Protein AF-A0ABD0QCV0-F1 (afdb_monomer)

Mean predicted aligned error: 6.01 Å

Foldseek 3Di:
DVVVQFAPFPDLVNLLVQCPDPDPVSVVVRVCSDPVNPDPDGDGTPVVVVVVVVVVVVVVVVVDDDDDD

Organism: Cirrhinus mrigala (NCBI:txid683832)

Sequence (69 aa):
GFVDKNNDLLYRDLSQAMYKANHSLIKILFPEGNPAKVNLKRPPTAGFQFRASVGTLMKNLLTKNPNYI

Nearest PDB structures (foldseek):
  6c1h-assembly1_P  TM=9.415E-01  e=1.710E-07  Rattus norvegicus
  4l79-assembly1_A  TM=9.171E-01  e=1.280E-07  Rattus norvegicus
  5i0h-assembly2_B  TM=6.569E-01  e=8.447E-02  Homo sapiens
  6ycz-assembly1_A  TM=7.770E-01  e=4.157E-01  Plasmodium falciparum 3D7

pLDDT: mean 87.05, std 8.53, range [64.19, 96.94]

Solvent-accessible surface area (backbone atoms only — not comparable to full-atom values): 4226 Å² total; per-residue (Å²): 106,75,68,64,72,32,62,48,76,77,51,64,67,57,33,29,53,39,34,68,42,90,48,68,69,46,29,70,76,24,61,72,23,38,84,90,53,75,71,88,70,78,72,65,40,39,64,56,52,49,52,53,49,52,51,52,50,49,56,58,52,73,75,53,88,84,84,86,133

Structure (mmCIF, N/CA/C/O backbone):
data_AF-A0ABD0QCV0-F1
#
_entry.id   AF-A0ABD0QCV0-F1
#
loop_
_atom_site.group_PDB
_atom_site.id
_atom_site.type_symbol
_atom_site.label_atom_id
_atom_site.label_alt_id
_atom_site.label_comp_id
_atom_site.label_asym_id
_atom_site.label_entity_id
_atom_site.label_seq_id
_atom_site.pdbx_PDB_ins_code
_atom_site.Cartn_x
_atom_site.Cartn_y
_atom_site.Cartn_z
_atom_site.occupancy
_atom_site.B_iso_or_equiv
_atom_site.auth_seq_id
_atom_site.auth_comp_id
_atom_site.auth_asym_id
_atom_site.auth_atom_id
_atom_site.pdbx_PDB_model_num
ATOM 1 N N . GLY A 1 1 ? -14.350 3.885 -16.265 1.00 83.19 1 GLY A N 1
ATOM 2 C CA . GLY A 1 1 ? -13.308 4.491 -17.126 1.00 83.19 1 GLY A CA 1
ATOM 3 C C . GLY A 1 1 ? -11.941 4.446 -16.453 1.00 83.19 1 GLY A C 1
ATOM 4 O O . GLY A 1 1 ? -11.829 3.910 -15.357 1.00 83.19 1 GLY A O 1
ATOM 5 N N . PHE A 1 2 ? -10.890 4.972 -17.098 1.00 83.25 2 PHE A N 1
ATOM 6 C CA . PHE A 1 2 ? -9.518 5.009 -16.546 1.00 83.25 2 PHE A CA 1
ATOM 7 C C . PHE A 1 2 ? -9.421 5.781 -15.222 1.00 83.25 2 PHE A C 1
ATOM 9 O O . PHE A 1 2 ? -8.673 5.380 -14.335 1.00 83.25 2 PHE A O 1
ATOM 16 N N . VAL A 1 3 ? -10.204 6.855 -15.078 1.00 85.00 3 VAL A N 1
ATOM 17 C CA . VAL A 1 3 ? -10.256 7.677 -13.860 1.00 85.00 3 VAL A CA 1
ATOM 18 C C . VAL A 1 3 ? -10.793 6.871 -12.677 1.00 85.00 3 VAL A C 1
ATOM 20 O O . VAL A 1 3 ? -10.150 6.843 -11.633 1.00 85.00 3 VAL A O 1
ATOM 23 N N . ASP A 1 4 ? -11.896 6.140 -12.866 1.00 83.56 4 ASP A N 1
ATOM 24 C CA . ASP A 1 4 ? -12.495 5.315 -11.806 1.00 83.56 4 ASP A CA 1
ATOM 25 C C . ASP A 1 4 ? -11.533 4.222 -11.334 1.00 83.56 4 ASP A C 1
ATOM 27 O O . ASP A 1 4 ? -11.365 4.011 -10.139 1.00 83.56 4 ASP A O 1
ATOM 31 N N . LYS A 1 5 ? -10.828 3.576 -12.273 1.00 84.88 5 LYS A N 1
ATOM 32 C CA . LYS A 1 5 ? -9.824 2.546 -11.961 1.00 84.88 5 LYS A CA 1
ATOM 33 C C . LYS A 1 5 ? -8.589 3.099 -11.242 1.00 84.88 5 LYS A C 1
ATOM 35 O O . LYS A 1 5 ? -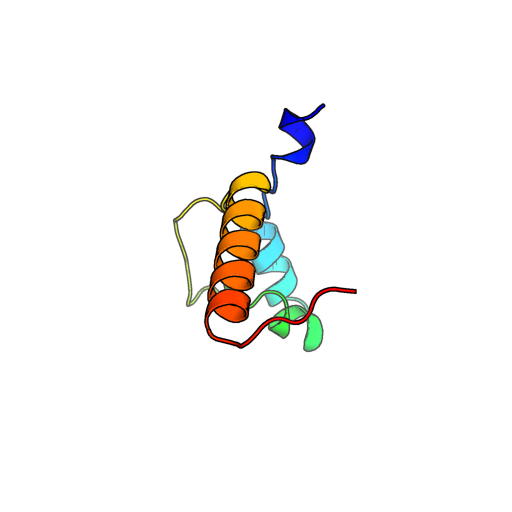7.874 2.336 -10.605 1.00 84.88 5 LYS A O 1
ATOM 40 N N . ASN A 1 6 ? -8.307 4.396 -11.368 1.00 86.56 6 ASN A N 1
ATOM 41 C CA . ASN A 1 6 ? -7.171 5.039 -10.709 1.00 86.56 6 ASN A CA 1
ATOM 42 C C . ASN A 1 6 ? -7.503 5.529 -9.287 1.00 86.56 6 ASN A C 1
ATOM 44 O O . ASN A 1 6 ? -6.603 5.913 -8.532 1.00 86.56 6 ASN A O 1
ATOM 48 N N . ASN A 1 7 ? -8.790 5.539 -8.934 1.00 80.31 7 ASN A N 1
ATOM 49 C CA . ASN A 1 7 ? -9.290 6.054 -7.672 1.00 80.31 7 ASN A CA 1
ATOM 50 C C . ASN A 1 7 ? -9.226 4.972 -6.579 1.00 80.31 7 ASN A C 1
ATOM 52 O O . ASN A 1 7 ? -10.226 4.347 -6.243 1.00 80.31 7 ASN A O 1
ATOM 56 N N . ASP A 1 8 ? -8.027 4.741 -6.043 1.00 75.81 8 ASP A N 1
ATOM 57 C CA . ASP A 1 8 ? -7.755 3.729 -5.011 1.00 75.81 8 ASP A CA 1
ATOM 58 C C . ASP A 1 8 ? -7.885 4.309 -3.595 1.00 75.81 8 ASP A C 1
ATOM 60 O O . ASP A 1 8 ? -6.930 4.420 -2.823 1.00 75.81 8 ASP A O 1
ATOM 64 N N . LEU A 1 9 ? -9.084 4.799 -3.280 1.00 72.25 9 LEU A N 1
ATOM 65 C CA . LEU A 1 9 ? -9.369 5.380 -1.974 1.00 72.25 9 LEU A CA 1
ATOM 66 C C . LEU A 1 9 ? -9.685 4.270 -0.973 1.00 72.25 9 LEU A C 1
ATOM 68 O O . LEU A 1 9 ? -10.844 3.915 -0.768 1.00 72.25 9 LEU A O 1
ATOM 72 N N . LEU A 1 10 ? -8.665 3.781 -0.271 1.00 69.62 10 LEU A N 1
ATOM 73 C CA . LEU A 1 10 ? -8.909 3.136 1.014 1.00 69.62 10 LEU A CA 1
ATOM 74 C C . LEU A 1 10 ? -9.221 4.227 2.043 1.00 69.62 10 LEU A C 1
ATOM 76 O O . LEU A 1 10 ? -8.329 4.913 2.553 1.00 69.62 10 LEU A 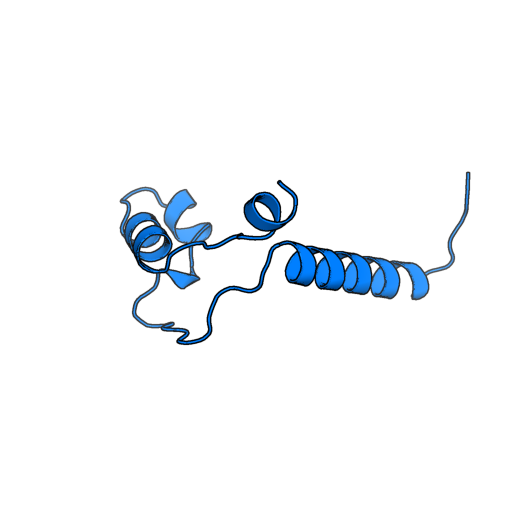O 1
ATOM 80 N N . TYR A 1 11 ? 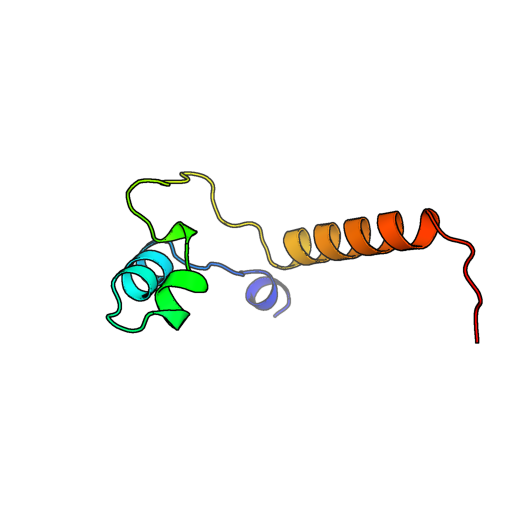-10.511 4.443 2.301 1.00 76.31 11 TYR A N 1
ATOM 81 C CA . TYR A 1 11 ? -10.947 5.396 3.316 1.00 76.31 11 TYR A CA 1
ATOM 82 C C . TYR A 1 11 ? -10.414 4.979 4.686 1.00 76.31 11 TYR A C 1
ATOM 84 O O . TYR A 1 11 ? -10.522 3.819 5.083 1.00 76.31 11 TYR A O 1
ATOM 92 N N . ARG A 1 12 ? -9.883 5.947 5.438 1.00 76.56 12 ARG A N 1
ATOM 93 C CA . ARG A 1 12 ? -9.329 5.724 6.781 1.00 76.56 12 ARG A CA 1
ATOM 94 C C . ARG A 1 12 ? -10.303 4.976 7.690 1.00 76.56 12 ARG A C 1
ATOM 96 O O . ARG A 1 12 ? -9.880 4.108 8.446 1.00 76.56 12 ARG A O 1
ATOM 103 N N . ASP A 1 13 ? -11.586 5.303 7.603 1.00 82.62 13 ASP A N 1
ATOM 104 C CA . ASP A 1 13 ? -12.617 4.710 8.453 1.00 82.62 13 ASP A CA 1
ATOM 105 C C . ASP A 1 13 ? -12.776 3.207 8.188 1.00 82.62 13 ASP A C 1
ATOM 107 O O . ASP A 1 13 ? -12.996 2.442 9.125 1.00 82.62 13 ASP A O 1
ATOM 111 N N . LEU A 1 14 ? -12.565 2.762 6.941 1.00 87.31 14 LEU A N 1
ATOM 112 C CA . LEU A 1 14 ? -12.545 1.341 6.593 1.00 87.31 14 LEU A CA 1
ATOM 113 C C . LEU A 1 14 ? -11.338 0.646 7.228 1.00 87.31 14 LEU A C 1
ATOM 115 O O . LEU A 1 14 ? -11.514 -0.358 7.915 1.00 87.31 14 LEU A O 1
ATOM 119 N N . SER A 1 15 ? -10.133 1.206 7.087 1.00 87.38 15 SER A N 1
ATOM 120 C CA . SER A 1 15 ? -8.930 0.670 7.744 1.00 87.38 15 SER A CA 1
ATOM 121 C C . SER A 1 15 ? -9.082 0.607 9.267 1.00 87.38 15 SER A C 1
ATOM 123 O O . SER A 1 15 ? -8.712 -0.384 9.893 1.00 87.38 15 SER A O 1
ATOM 125 N N . GLN A 1 16 ? -9.666 1.638 9.887 1.00 88.69 16 GLN A N 1
ATOM 126 C CA . GLN A 1 16 ? -9.929 1.663 11.329 1.00 88.69 16 GLN A CA 1
ATOM 127 C C . GLN A 1 16 ? -10.961 0.616 11.754 1.00 88.69 16 GLN A C 1
ATOM 129 O O . GLN A 1 16 ? -10.784 -0.024 12.792 1.00 88.69 16 GLN A O 1
ATOM 134 N N . ALA A 1 17 ? -12.030 0.427 10.977 1.00 90.31 17 ALA A N 1
ATOM 135 C CA . ALA A 1 17 ? -13.023 -0.611 11.233 1.00 90.31 17 ALA A CA 1
ATOM 136 C C . ALA A 1 17 ? -12.391 -2.009 11.157 1.00 90.31 17 ALA A C 1
ATOM 138 O O . ALA A 1 17 ? -12.591 -2.824 12.059 1.00 90.31 17 ALA A O 1
ATOM 139 N N . MET A 1 18 ? -11.554 -2.254 10.145 1.00 91.12 18 MET A N 1
ATOM 140 C CA . MET A 1 18 ? -10.822 -3.510 9.985 1.00 91.12 18 MET A CA 1
ATOM 141 C C . MET A 1 18 ? -9.834 -3.748 11.135 1.00 91.12 18 MET A C 1
ATOM 143 O O . MET A 1 18 ? -9.809 -4.831 11.715 1.00 91.12 18 MET A O 1
ATOM 147 N N . TYR A 1 19 ? -9.088 -2.728 11.564 1.00 89.69 19 TYR A N 1
ATOM 148 C CA . TYR A 1 19 ? -8.178 -2.841 12.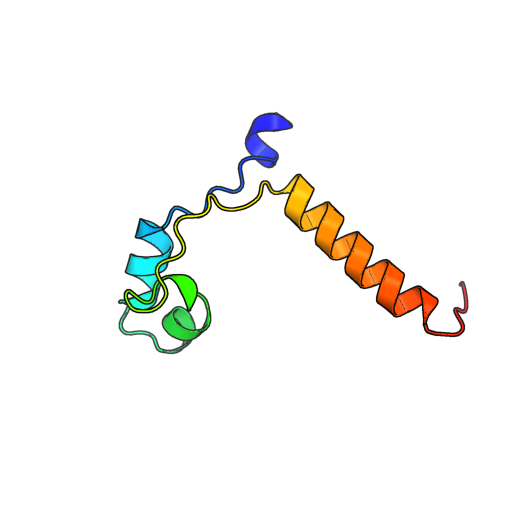710 1.00 89.69 19 TYR A CA 1
ATOM 149 C C . TYR A 1 19 ? -8.903 -3.108 14.044 1.00 89.69 19 TYR A C 1
ATOM 151 O O . TYR A 1 19 ? -8.366 -3.760 14.943 1.00 89.69 19 TYR A O 1
ATOM 159 N N . LYS A 1 20 ? -10.142 -2.625 14.192 1.00 90.25 20 LYS A N 1
ATOM 160 C CA . LYS A 1 20 ? -10.988 -2.893 15.368 1.00 90.25 20 LYS A CA 1
ATOM 161 C C . LYS A 1 20 ? -11.662 -4.268 15.331 1.00 90.25 20 LYS A C 1
ATOM 163 O O . LYS A 1 20 ? -12.161 -4.704 16.368 1.00 90.25 20 LYS A O 1
ATOM 168 N N . ALA A 1 21 ? -11.674 -4.959 14.189 1.00 91.44 21 ALA A N 1
ATOM 169 C CA . ALA A 1 21 ? -12.275 -6.283 14.072 1.00 91.44 21 ALA A CA 1
ATOM 170 C C . ALA A 1 21 ? -11.615 -7.277 15.040 1.00 91.44 21 ALA A C 1
ATOM 172 O O . ALA A 1 21 ? -10.411 -7.227 15.275 1.00 91.44 21 ALA A O 1
ATOM 173 N N . ASN A 1 22 ? -12.380 -8.221 15.594 1.00 90.69 22 ASN A N 1
ATOM 174 C CA . ASN A 1 22 ? -11.849 -9.175 16.578 1.00 90.69 22 ASN A CA 1
ATOM 175 C C . ASN A 1 22 ? -10.867 -10.205 15.968 1.00 90.69 22 ASN A C 1
ATOM 177 O O . ASN A 1 22 ? -10.175 -10.921 16.684 1.00 90.69 22 ASN A O 1
ATOM 181 N N . HIS A 1 23 ? -10.779 -10.271 14.639 1.00 94.62 23 HIS A N 1
ATOM 182 C CA . HIS A 1 23 ? -9.938 -11.226 13.929 1.00 94.62 23 HIS A CA 1
ATOM 183 C C . HIS A 1 23 ? -8.482 -10.743 13.833 1.00 94.62 23 HIS A C 1
ATOM 185 O O . HIS A 1 23 ? -8.195 -9.720 13.212 1.00 94.62 23 HIS A O 1
ATOM 191 N N . SER A 1 24 ? -7.539 -11.519 14.374 1.00 91.62 24 SER A N 1
ATOM 192 C CA . SER A 1 24 ? -6.105 -11.179 14.420 1.00 91.62 24 SER A CA 1
ATOM 193 C C . SER A 1 24 ? -5.493 -10.899 13.041 1.00 91.62 24 SER A C 1
ATOM 195 O O . SER A 1 24 ? -4.814 -9.890 12.876 1.00 91.62 24 SER A O 1
ATOM 197 N N . LEU A 1 25 ? -5.786 -11.735 12.036 1.00 93.62 25 LEU A N 1
ATOM 198 C CA . LEU A 1 25 ? -5.320 -11.528 10.655 1.00 93.62 25 LEU A CA 1
ATOM 199 C C . LEU A 1 25 ? -5.727 -10.161 10.093 1.00 93.62 25 LEU A C 1
ATOM 201 O O . LEU A 1 25 ? -4.905 -9.482 9.491 1.00 93.62 25 LEU A O 1
ATOM 205 N N . ILE A 1 26 ? -6.972 -9.731 10.319 1.00 93.12 26 ILE A N 1
ATOM 206 C CA . ILE A 1 26 ? -7.463 -8.453 9.794 1.00 93.12 26 ILE A CA 1
ATOM 207 C C . ILE A 1 26 ? -6.677 -7.295 10.425 1.00 93.12 26 ILE A C 1
ATOM 209 O O . ILE A 1 26 ? -6.249 -6.387 9.719 1.00 93.12 26 ILE A O 1
ATOM 213 N N . LYS A 1 27 ? -6.374 -7.361 11.726 1.00 90.88 27 LYS A N 1
ATOM 214 C CA . LYS A 1 27 ? -5.537 -6.343 12.386 1.00 90.88 27 LYS A CA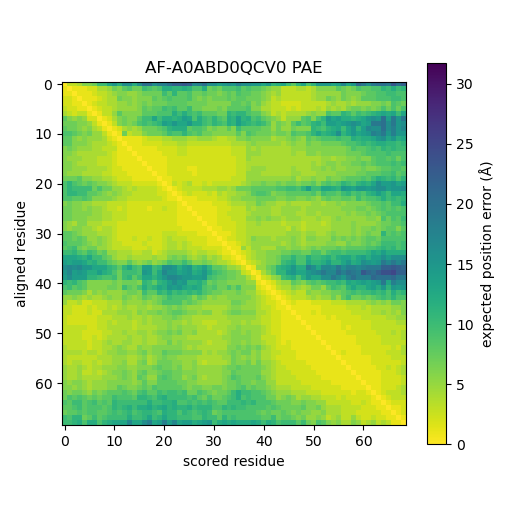 1
ATOM 215 C C . LYS A 1 27 ? -4.127 -6.256 11.797 1.00 90.88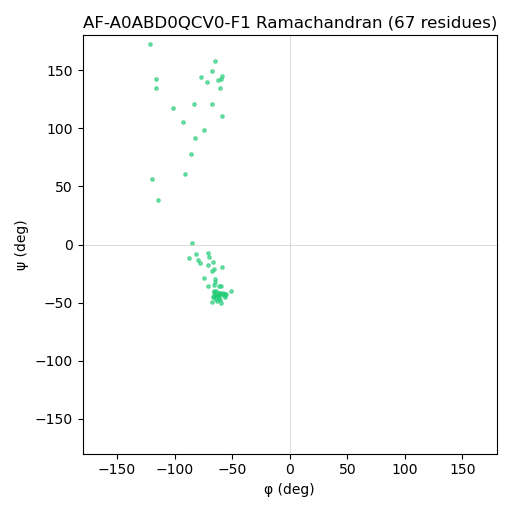 27 LYS A C 1
ATOM 217 O O . LYS A 1 27 ? -3.569 -5.165 11.729 1.00 90.88 27 LYS A O 1
ATOM 222 N N . ILE A 1 28 ? -3.558 -7.392 11.384 1.00 91.31 28 ILE A N 1
ATOM 223 C CA . ILE A 1 28 ? -2.230 -7.463 10.752 1.00 91.31 28 ILE A CA 1
ATOM 224 C C . ILE A 1 28 ? -2.258 -6.864 9.341 1.00 91.31 28 ILE A C 1
ATOM 226 O O . ILE A 1 28 ? -1.284 -6.234 8.939 1.00 91.31 28 ILE A O 1
ATOM 230 N N . LEU A 1 29 ? -3.361 -7.039 8.608 1.00 91.00 29 LEU A N 1
ATOM 231 C CA . LEU A 1 29 ? -3.520 -6.521 7.247 1.00 91.00 29 LEU A CA 1
ATOM 232 C C . LEU A 1 29 ? -3.761 -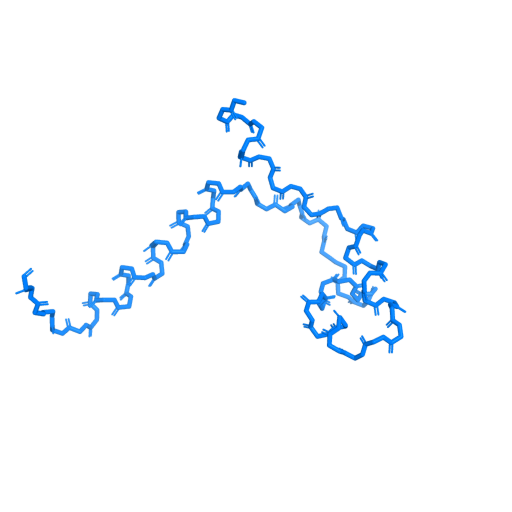5.005 7.194 1.00 91.00 29 LEU A C 1
ATOM 234 O O . LEU A 1 29 ? -3.359 -4.385 6.216 1.00 91.00 29 LEU A O 1
ATOM 238 N N . PHE A 1 30 ? -4.366 -4.415 8.233 1.00 89.50 30 PHE A N 1
ATOM 239 C CA . PHE A 1 30 ? -4.710 -2.983 8.290 1.00 89.50 30 PHE A CA 1
ATOM 240 C C . PHE A 1 30 ? -4.030 -2.242 9.463 1.00 89.50 30 PHE A C 1
ATOM 242 O O . PHE A 1 30 ? -4.708 -1.644 10.308 1.00 89.50 30 PHE A O 1
ATOM 249 N N . PRO A 1 31 ? -2.688 -2.264 9.579 1.00 87.44 31 PRO A N 1
ATOM 250 C CA . PRO A 1 31 ? -1.970 -1.644 10.695 1.00 87.44 31 PRO A CA 1
ATOM 251 C C . PRO A 1 31 ? -2.088 -0.109 10.727 1.00 87.44 31 PRO A C 1
ATOM 253 O O . PRO A 1 31 ? -1.885 0.506 11.777 1.00 87.44 31 PRO A O 1
ATOM 256 N N . GLU A 1 32 ? -2.409 0.523 9.599 1.00 85.06 32 GLU A N 1
ATOM 257 C CA . GLU A 1 32 ? -2.690 1.955 9.460 1.00 85.06 32 GLU A CA 1
ATOM 258 C C . GLU A 1 32 ? -4.024 2.376 10.089 1.00 85.06 32 GLU A C 1
ATOM 260 O O . GLU A 1 32 ? -4.220 3.553 10.388 1.00 85.06 32 GLU A O 1
ATOM 265 N N . GLY A 1 33 ? -4.920 1.417 10.350 1.00 84.94 33 GLY A N 1
ATOM 266 C CA . GLY A 1 33 ? -6.139 1.634 11.125 1.00 84.94 33 GLY A CA 1
ATOM 267 C C . GLY A 1 33 ? -5.890 1.866 12.619 1.00 84.94 33 GLY A C 1
ATOM 268 O O . GLY A 1 33 ? -6.823 2.200 13.350 1.00 84.94 33 GLY A O 1
ATOM 269 N N . ASN A 1 34 ? -4.650 1.714 13.097 1.00 85.69 34 ASN A N 1
ATOM 270 C CA . ASN A 1 34 ? -4.292 1.966 14.487 1.00 85.69 34 ASN A CA 1
ATOM 271 C C . ASN A 1 34 ? -4.409 3.471 14.831 1.00 85.69 34 ASN A C 1
ATOM 273 O O . ASN A 1 34 ? -3.665 4.279 14.265 1.00 85.69 34 ASN A O 1
ATOM 277 N N . PRO A 1 35 ? -5.244 3.865 15.815 1.00 82.19 35 PRO A N 1
ATOM 278 C CA . PRO A 1 35 ? -5.378 5.257 16.254 1.00 82.19 35 PRO A CA 1
ATOM 279 C C . PRO A 1 35 ? -4.079 5.902 16.757 1.00 82.19 35 PRO A C 1
ATOM 281 O O . PRO A 1 35 ? -3.983 7.121 16.783 1.00 82.19 35 PRO A O 1
ATOM 284 N N . ALA A 1 36 ? -3.067 5.119 17.139 1.00 82.81 36 ALA A N 1
ATOM 285 C CA . ALA A 1 36 ? -1.756 5.641 17.526 1.00 82.81 36 ALA A CA 1
ATOM 286 C C . ALA A 1 36 ? -0.874 6.044 16.323 1.00 82.81 36 ALA A C 1
ATOM 288 O O . ALA A 1 36 ? 0.119 6.743 16.497 1.00 82.81 36 ALA A O 1
ATOM 289 N N . LYS A 1 37 ? -1.213 5.606 15.101 1.00 73.94 37 LYS A N 1
ATOM 290 C CA . LYS A 1 37 ? -0.436 5.824 13.865 1.00 73.94 37 LYS A CA 1
ATOM 291 C C . LYS A 1 37 ? -1.175 6.714 12.858 1.00 73.94 37 LYS A C 1
ATOM 293 O O . LYS A 1 37 ? -1.126 6.460 11.655 1.00 73.94 37 LYS A O 1
ATOM 298 N N . VAL A 1 38 ? -1.879 7.750 13.326 1.00 64.19 38 VAL A N 1
ATOM 299 C CA . VAL A 1 38 ? -2.677 8.619 12.443 1.00 64.19 38 VAL A CA 1
ATOM 300 C C . VAL A 1 38 ? -1.792 9.271 11.381 1.00 64.19 38 VAL A C 1
ATOM 302 O O . VAL A 1 38 ? -0.998 10.162 11.669 1.00 64.19 38 VAL A O 1
ATOM 305 N N . ASN A 1 39 ? -1.974 8.858 10.127 1.00 65.06 39 ASN A N 1
ATOM 306 C CA . ASN A 1 39 ? -1.368 9.508 8.974 1.00 65.06 39 ASN A CA 1
ATOM 307 C C . ASN A 1 39 ? -2.419 10.392 8.287 1.00 65.06 39 ASN A C 1
ATOM 309 O O . ASN A 1 39 ? -3.467 9.916 7.840 1.00 65.06 39 ASN A O 1
ATOM 313 N N . LEU A 1 40 ? -2.164 11.703 8.248 1.00 66.44 40 LEU A N 1
ATOM 314 C CA . LEU A 1 40 ? -3.071 12.702 7.666 1.00 66.44 40 LEU A CA 1
ATOM 315 C C . LEU A 1 40 ? -2.960 12.806 6.139 1.00 66.44 40 LEU A C 1
ATOM 317 O O . LEU A 1 40 ? -3.771 13.487 5.512 1.00 66.44 40 LEU A O 1
ATOM 321 N N . LYS A 1 41 ? -1.977 12.135 5.530 1.00 71.88 41 LYS A N 1
ATOM 322 C CA . LYS A 1 41 ? -1.788 12.156 4.078 1.00 71.88 41 LYS A CA 1
ATOM 323 C C . LYS A 1 41 ? -2.885 11.359 3.375 1.00 71.88 41 LYS A C 1
ATOM 325 O O . LYS A 1 41 ? -3.286 10.292 3.835 1.00 71.88 41 LYS A O 1
ATOM 330 N N . ARG A 1 42 ? -3.354 11.889 2.242 1.00 68.81 42 ARG A N 1
ATOM 331 C CA . ARG A 1 42 ? -4.266 11.163 1.351 1.00 68.81 42 ARG A CA 1
ATOM 332 C C . ARG A 1 42 ? -3.572 9.900 0.825 1.00 68.81 42 ARG A C 1
ATOM 334 O O . ARG A 1 42 ? -2.374 9.974 0.531 1.00 68.81 42 ARG A O 1
ATOM 341 N N . PRO A 1 43 ? -4.298 8.777 0.693 1.00 75.12 43 PRO A N 1
ATOM 342 C CA . PRO A 1 43 ? -3.748 7.592 0.059 1.00 75.12 43 PRO A CA 1
ATOM 343 C C . PRO A 1 43 ? -3.342 7.912 -1.392 1.00 75.12 43 PRO A C 1
ATOM 345 O O . PRO A 1 43 ? -3.995 8.727 -2.055 1.00 75.12 43 PRO A O 1
ATOM 348 N N . PRO A 1 44 ? -2.230 7.338 -1.878 1.00 82.25 44 PRO A N 1
ATOM 349 C CA . PRO A 1 44 ? -1.783 7.524 -3.252 1.00 82.25 44 PRO A CA 1
ATOM 350 C C . PRO A 1 44 ? -2.752 6.872 -4.247 1.00 82.25 44 PRO A C 1
ATOM 352 O O . PRO A 1 44 ? -3.350 5.840 -3.963 1.00 82.25 44 PRO A O 1
ATOM 355 N N . THR A 1 45 ? -2.856 7.437 -5.451 1.00 88.19 45 THR A N 1
ATOM 356 C CA . THR A 1 45 ? -3.657 6.852 -6.540 1.00 88.19 45 THR A CA 1
ATOM 357 C C . THR A 1 45 ? -3.097 5.502 -6.993 1.00 88.19 45 THR A C 1
ATOM 359 O O . THR A 1 45 ? -1.898 5.242 -6.837 1.00 88.19 45 THR A O 1
ATOM 362 N N . ALA A 1 46 ? -3.930 4.667 -7.624 1.00 88.00 46 ALA A N 1
ATOM 363 C CA . ALA A 1 46 ? -3.512 3.346 -8.106 1.00 88.00 46 ALA A CA 1
ATOM 364 C C . ALA A 1 46 ? -2.287 3.437 -9.037 1.00 88.00 46 ALA A C 1
ATOM 366 O O . ALA A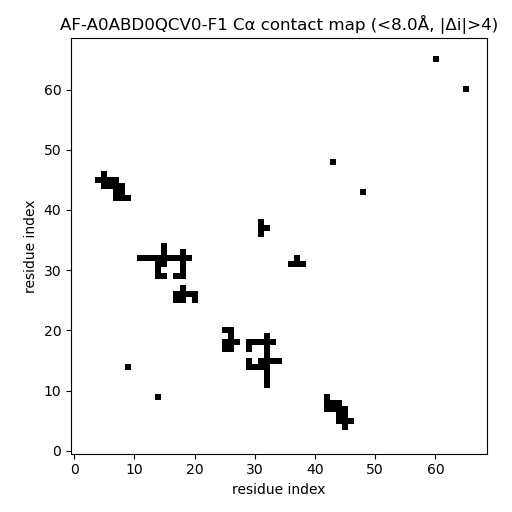 1 46 ? -1.325 2.684 -8.908 1.00 88.00 46 ALA A O 1
ATOM 367 N N . GLY A 1 47 ? -2.279 4.418 -9.945 1.00 90.94 47 GLY A N 1
ATOM 368 C CA . GLY A 1 47 ? -1.182 4.657 -10.878 1.00 90.94 47 GLY A CA 1
ATOM 369 C C . GLY A 1 47 ? 0.116 5.083 -10.190 1.00 90.94 47 GLY A C 1
ATOM 370 O O . GLY A 1 47 ? 1.196 4.673 -10.618 1.00 90.94 47 GLY A O 1
ATOM 371 N N . PHE A 1 48 ? 0.038 5.854 -9.099 1.00 90.81 48 PHE A N 1
ATOM 372 C CA . PHE A 1 48 ? 1.225 6.189 -8.310 1.00 90.81 48 PHE A CA 1
ATOM 373 C C . PHE A 1 48 ? 1.802 4.945 -7.627 1.00 90.81 48 PHE A C 1
ATOM 375 O O . PHE A 1 48 ? 3.010 4.714 -7.696 1.00 90.81 48 PHE A O 1
ATOM 382 N N . GLN A 1 49 ? 0.943 4.124 -7.016 1.00 90.56 49 GLN A N 1
ATOM 383 C CA . GLN A 1 49 ? 1.355 2.874 -6.375 1.00 90.56 49 GLN A CA 1
ATOM 384 C C . GLN A 1 49 ? 1.979 1.904 -7.385 1.00 90.56 49 GLN A C 1
ATOM 386 O O . GLN A 1 49 ? 3.055 1.359 -7.137 1.00 90.56 49 GLN A O 1
ATOM 391 N N . PHE A 1 50 ? 1.370 1.764 -8.565 1.00 93.00 50 PHE A N 1
ATOM 392 C CA . PHE A 1 50 ? 1.906 0.945 -9.648 1.00 93.00 50 PHE A CA 1
ATOM 393 C C . PHE A 1 50 ? 3.279 1.443 -10.114 1.00 93.00 50 PHE A C 1
ATOM 395 O O . PHE A 1 50 ? 4.230 0.665 -10.179 1.00 93.00 50 PHE A O 1
ATOM 402 N N . ARG A 1 51 ? 3.427 2.753 -10.360 1.00 94.44 51 ARG A N 1
ATOM 403 C CA . ARG A 1 51 ? 4.713 3.358 -10.738 1.00 94.44 51 ARG A CA 1
ATOM 404 C C . ARG A 1 51 ? 5.796 3.103 -9.687 1.00 94.44 51 ARG A C 1
ATOM 406 O O . ARG A 1 51 ? 6.924 2.772 -10.049 1.00 94.44 51 ARG A O 1
ATOM 413 N N . ALA A 1 52 ? 5.472 3.252 -8.402 1.00 94.50 52 ALA A N 1
ATOM 414 C CA . ALA A 1 52 ? 6.408 3.001 -7.308 1.00 94.50 52 ALA A CA 1
ATOM 415 C C . ALA A 1 52 ? 6.808 1.516 -7.218 1.00 94.50 52 ALA A C 1
ATOM 417 O O . ALA A 1 52 ? 7.987 1.205 -7.024 1.00 94.50 52 ALA A O 1
ATOM 418 N N . SER A 1 53 ? 5.849 0.606 -7.415 1.00 94.50 53 SER A N 1
ATOM 419 C CA . SER A 1 53 ? 6.079 -0.843 -7.435 1.00 94.50 53 SER A CA 1
ATOM 420 C C . SER A 1 53 ? 7.003 -1.250 -8.587 1.00 94.50 53 SER A C 1
ATOM 422 O O . SER A 1 53 ? 8.031 -1.886 -8.353 1.00 94.50 53 SER A O 1
ATOM 424 N N . VAL A 1 54 ? 6.731 -0.775 -9.810 1.00 96.38 54 VAL A N 1
ATOM 425 C CA . VAL A 1 54 ? 7.596 -1.010 -10.982 1.00 96.38 54 VAL A CA 1
ATOM 426 C C . VAL A 1 54 ? 8.988 -0.420 -10.767 1.00 96.38 54 VAL A C 1
ATOM 428 O O . VAL A 1 54 ? 9.983 -1.079 -11.058 1.00 96.38 54 VAL A O 1
ATOM 431 N N . GLY A 1 55 ? 9.089 0.791 -10.213 1.00 96.94 55 GLY A N 1
ATOM 432 C CA . GLY A 1 55 ? 10.384 1.402 -9.906 1.00 96.94 55 GLY A CA 1
ATOM 433 C C . GLY A 1 55 ? 11.202 0.577 -8.907 1.00 96.94 55 GLY A C 1
ATOM 434 O O . GLY A 1 55 ? 12.400 0.374 -9.102 1.00 96.94 55 GLY A O 1
ATOM 435 N N . THR A 1 56 ? 10.552 0.049 -7.869 1.00 96.31 56 THR A N 1
ATOM 436 C CA . THR A 1 56 ? 11.185 -0.825 -6.870 1.00 96.31 56 THR A CA 1
ATOM 437 C C . THR A 1 56 ? 11.631 -2.149 -7.486 1.00 96.31 56 THR A C 1
ATOM 439 O O . THR A 1 56 ? 12.757 -2.591 -7.248 1.00 96.31 56 THR A O 1
ATOM 442 N N . LEU A 1 57 ? 10.782 -2.754 -8.320 1.00 96.00 57 LEU A N 1
ATOM 443 C CA . LEU A 1 57 ? 11.092 -3.978 -9.053 1.00 96.00 57 LEU A CA 1
ATOM 444 C C . LEU A 1 57 ? 12.311 -3.789 -9.962 1.00 96.00 57 LEU A C 1
ATOM 446 O O . LEU A 1 57 ? 13.262 -4.564 -9.881 1.00 96.00 57 LEU A O 1
ATOM 450 N N . MET A 1 58 ? 12.315 -2.732 -10.776 1.00 96.69 58 MET A N 1
ATOM 451 C CA . MET A 1 58 ? 13.423 -2.432 -11.683 1.00 96.69 58 MET A CA 1
ATOM 452 C C . MET A 1 58 ? 14.716 -2.164 -10.922 1.00 96.69 58 MET A C 1
ATOM 454 O O . MET A 1 58 ? 15.756 -2.707 -11.279 1.00 96.69 58 MET A O 1
ATOM 458 N N . LYS A 1 59 ? 14.664 -1.400 -9.824 1.00 96.50 59 LYS A N 1
ATOM 459 C CA . LYS A 1 59 ? 15.833 -1.186 -8.961 1.00 96.50 59 LYS A CA 1
ATOM 460 C C . LYS A 1 59 ? 16.402 -2.510 -8.446 1.00 96.50 59 LYS A C 1
ATOM 462 O O . LYS A 1 59 ? 17.614 -2.683 -8.437 1.00 96.50 59 LYS A O 1
ATOM 467 N N . ASN A 1 60 ? 15.549 -3.445 -8.031 1.00 95.94 60 ASN A N 1
ATOM 468 C CA . ASN A 1 60 ? 15.981 -4.762 -7.565 1.00 95.94 60 ASN A CA 1
ATOM 469 C C . ASN A 1 60 ? 16.616 -5.585 -8.702 1.00 95.94 60 ASN A C 1
ATOM 471 O O . ASN A 1 60 ? 17.697 -6.148 -8.522 1.00 95.94 60 ASN A O 1
ATOM 475 N N . LEU A 1 61 ? 15.991 -5.603 -9.880 1.00 95.19 61 LEU A N 1
ATOM 476 C CA . LEU A 1 61 ? 16.490 -6.322 -11.051 1.00 95.19 61 LEU A CA 1
ATOM 477 C C . LEU A 1 61 ? 17.862 -5.803 -11.509 1.00 95.19 61 LEU A C 1
ATOM 479 O O . LEU A 1 61 ? 18.777 -6.594 -11.710 1.00 95.19 61 LEU A O 1
ATOM 483 N N . LEU A 1 62 ? 18.024 -4.479 -11.597 1.00 95.19 62 LEU A N 1
ATOM 484 C CA . LEU A 1 62 ? 19.253 -3.825 -12.065 1.00 95.19 62 LEU A CA 1
ATOM 485 C C . LEU A 1 62 ? 20.459 -4.029 -11.132 1.00 95.19 62 LEU A C 1
ATOM 487 O O . LEU A 1 62 ? 21.588 -3.781 -11.536 1.00 95.19 62 LEU A O 1
ATOM 491 N N . THR A 1 63 ? 20.240 -4.482 -9.893 1.00 96.25 63 THR A N 1
ATOM 492 C CA . THR A 1 63 ? 21.330 -4.833 -8.957 1.00 96.25 63 THR A CA 1
ATOM 493 C C . THR A 1 63 ? 21.861 -6.257 -9.136 1.00 96.25 63 THR A C 1
ATOM 495 O O . THR A 1 63 ? 22.723 -6.691 -8.376 1.00 96.25 63 THR A O 1
ATOM 498 N N . LYS A 1 64 ? 21.331 -7.009 -10.104 1.00 95.88 64 LYS A N 1
ATOM 499 C CA . LYS A 1 64 ? 21.698 -8.400 -10.397 1.00 95.88 64 LYS A CA 1
ATOM 500 C C . LYS A 1 64 ? 22.186 -8.515 -11.837 1.00 95.88 64 LYS A C 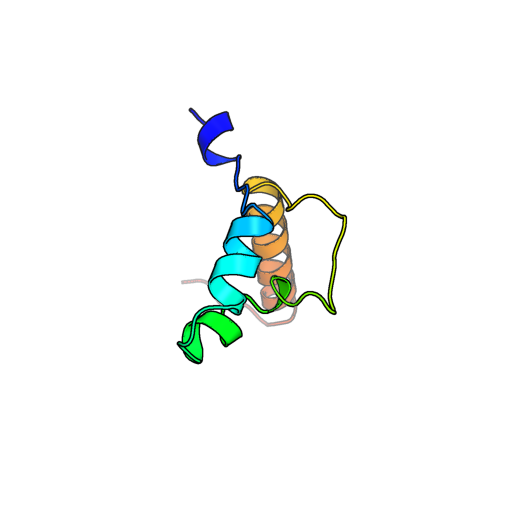1
ATOM 502 O O . LYS A 1 64 ? 22.087 -7.563 -12.602 1.00 95.88 64 LYS A O 1
ATOM 507 N N . ASN A 1 65 ? 22.693 -9.690 -12.203 1.00 95.25 65 ASN A N 1
ATOM 508 C CA . ASN A 1 65 ? 23.027 -10.003 -13.588 1.00 95.25 65 ASN A CA 1
ATOM 509 C C . ASN A 1 65 ? 21.825 -10.701 -14.260 1.00 95.25 65 ASN A C 1
ATOM 511 O O . ASN A 1 65 ? 21.535 -11.850 -13.909 1.00 95.25 65 ASN A O 1
ATOM 515 N N . PRO A 1 66 ? 21.067 -10.015 -15.134 1.00 92.69 66 PRO A N 1
ATOM 516 C CA . PRO A 1 66 ? 19.854 -10.571 -15.715 1.00 92.69 66 PRO A CA 1
ATOM 517 C C . PRO A 1 66 ? 20.172 -11.574 -16.831 1.00 92.69 66 PRO A C 1
ATOM 519 O O . PRO A 1 66 ? 21.091 -11.380 -17.620 1.00 92.69 66 PRO A O 1
ATOM 522 N N . ASN A 1 67 ? 19.353 -12.619 -16.923 1.00 93.69 67 ASN A N 1
ATOM 523 C CA . ASN A 1 67 ? 19.275 -13.499 -18.087 1.00 93.69 67 ASN A CA 1
ATOM 524 C C . ASN A 1 67 ? 17.872 -13.357 -18.683 1.00 93.69 67 ASN A C 1
ATOM 526 O O . ASN A 1 67 ? 16.902 -13.224 -17.932 1.00 93.69 67 ASN A O 1
ATOM 530 N N . TYR A 1 68 ? 17.769 -13.382 -20.008 1.00 93.88 68 TYR A N 1
ATOM 531 C CA . TYR A 1 68 ? 16.509 -13.234 -20.735 1.00 93.88 68 TYR A CA 1
ATOM 532 C C . TYR A 1 68 ? 16.228 -14.527 -21.502 1.00 93.88 68 TYR A C 1
ATOM 534 O O . TYR A 1 68 ? 17.146 -15.084 -22.105 1.00 93.88 68 TYR A O 1
ATOM 542 N N . ILE A 1 69 ? 14.984 -15.003 -21.420 1.00 90.25 69 ILE A N 1
ATOM 543 C CA . ILE A 1 69 ? 14.467 -16.181 -22.132 1.00 90.25 69 ILE A CA 1
ATOM 544 C C . ILE A 1 69 ? 13.601 -15.687 -23.285 1.00 90.25 69 ILE A C 1
ATOM 546 O O . ILE A 1 69 ? 12.786 -14.771 -23.023 1.00 90.25 69 ILE A O 1
#

Radius of gyration: 16.71 Å; Cα contacts (8 Å, |Δi|>4): 50; chains: 1; bounding box: 36×29×40 Å

Secondary structure (DSSP, 8-state):
-HHHHH-----HHHHHHHHHSS-HHHHHH-GGG-GGG---SPPPPHHHHHHHHHHHHHHHHHTS-----

InterPro domains:
  IPR001609 Myosin head, motor domain-like [PF00063] (1-69)
  IPR001609 Myosin head, motor domain-like [PS51456] (1-69)
  IPR027417 P-loop containing nucleoside triphosphate hydrolase [SSF52540] (1-69)